Protein AF-A0A561TU08-F1 (afdb_monomer_lite)

Sequence (107 aa):
MITTTTPLPLALPADLIALQHALLAADRVVGDFALAVRDRRRAAFPEPHQAVQRCTWNGAEQAEFDARWAAYEQAGAALRAHPVLVRARVLGIEPRVLQALRRAALN

pLDDT: mean 90.17, std 15.45, range [39.06, 98.38]

Structure (mmCIF, N/CA/C/O backbone):
data_AF-A0A561TU08-F1
#
_entry.id   AF-A0A561TU08-F1
#
loop_
_atom_site.group_PDB
_atom_site.id
_atom_site.type_symbol
_atom_site.label_atom_id
_atom_site.label_alt_id
_atom_site.label_comp_id
_atom_site.label_asym_id
_atom_site.label_entity_id
_atom_site.label_seq_id
_atom_site.pdbx_PDB_ins_code
_atom_site.Cartn_x
_atom_site.Cartn_y
_atom_site.Cartn_z
_atom_site.occupancy
_atom_site.B_iso_or_equiv
_atom_site.auth_seq_id
_atom_site.auth_comp_id
_atom_site.auth_asym_id
_atom_site.auth_atom_id
_atom_site.pdbx_PDB_model_num
ATOM 1 N N . MET A 1 1 ? -7.117 14.642 47.992 1.00 40.53 1 MET A N 1
ATOM 2 C CA . MET A 1 1 ? -7.840 14.269 46.758 1.00 40.53 1 MET A CA 1
ATOM 3 C C . MET A 1 1 ? -6.872 13.491 45.889 1.00 40.53 1 MET A C 1
ATOM 5 O O . MET A 1 1 ? -5.905 14.073 45.423 1.00 40.53 1 MET A O 1
ATOM 9 N N . ILE A 1 2 ? -7.052 12.176 45.784 1.00 39.06 2 ILE A N 1
ATOM 10 C CA . ILE A 1 2 ? -6.190 11.313 44.971 1.00 39.06 2 ILE A CA 1
ATOM 11 C C . ILE A 1 2 ? -6.851 11.247 43.597 1.00 39.06 2 ILE A C 1
ATOM 13 O O . ILE A 1 2 ? -7.915 10.652 43.454 1.00 39.06 2 ILE A O 1
ATOM 17 N N . THR A 1 3 ? -6.274 11.922 42.609 1.00 42.03 3 THR A N 1
ATOM 18 C CA . THR A 1 3 ? -6.650 11.760 41.205 1.00 42.03 3 THR A CA 1
ATOM 19 C C . THR A 1 3 ? -6.105 10.421 40.731 1.00 42.03 3 THR A C 1
ATOM 21 O O . THR A 1 3 ? -4.963 10.299 40.295 1.00 42.03 3 THR A O 1
ATOM 24 N N . THR A 1 4 ? -6.917 9.378 40.860 1.00 42.38 4 THR A N 1
ATOM 25 C CA . THR A 1 4 ? -6.688 8.100 40.194 1.00 42.38 4 THR A CA 1
ATOM 26 C C . THR A 1 4 ? -6.829 8.323 38.692 1.00 42.38 4 THR A C 1
ATOM 28 O O . THR A 1 4 ? -7.920 8.288 38.128 1.00 42.38 4 THR A O 1
ATOM 31 N N . THR A 1 5 ? -5.706 8.590 38.027 1.00 48.72 5 THR A N 1
ATOM 32 C CA . THR A 1 5 ? -5.590 8.460 36.576 1.00 48.72 5 THR A CA 1
ATOM 33 C C . THR A 1 5 ? -5.690 6.974 36.263 1.00 48.72 5 THR A C 1
ATOM 35 O O . THR A 1 5 ? -4.681 6.278 36.224 1.00 48.72 5 THR A O 1
ATOM 38 N N . THR A 1 6 ? -6.910 6.463 36.108 1.00 41.84 6 THR A N 1
ATOM 39 C CA . THR A 1 6 ? -7.143 5.121 35.576 1.00 41.84 6 THR A CA 1
ATOM 40 C C . THR A 1 6 ? -6.536 5.084 34.174 1.00 41.84 6 THR A C 1
ATOM 42 O O . THR A 1 6 ? -7.033 5.794 33.293 1.00 41.84 6 THR A O 1
ATOM 45 N N . PRO A 1 7 ? -5.467 4.309 33.919 1.00 43.56 7 PRO A N 1
ATOM 46 C CA . PRO A 1 7 ? -5.040 4.078 32.557 1.00 43.56 7 PRO A CA 1
ATOM 47 C C . PRO A 1 7 ? -6.122 3.189 31.959 1.00 43.56 7 PRO A C 1
ATOM 49 O O . PRO A 1 7 ? -6.170 2.004 32.258 1.00 43.56 7 PRO A O 1
ATOM 52 N N . LEU A 1 8 ? -7.044 3.750 31.180 1.00 42.09 8 LEU A N 1
ATOM 53 C CA . LEU A 1 8 ? -7.869 2.929 30.305 1.00 42.09 8 LEU A CA 1
ATOM 54 C C . LEU A 1 8 ? -6.893 2.287 29.315 1.00 42.09 8 LEU A C 1
ATOM 56 O O . LEU A 1 8 ? -6.339 3.013 28.480 1.00 42.09 8 LEU A O 1
ATOM 60 N N . PRO A 1 9 ? -6.656 0.962 29.367 1.00 50.16 9 PRO A N 1
ATOM 61 C CA . PRO A 1 9 ? -6.117 0.300 28.207 1.00 50.16 9 PRO A CA 1
ATOM 62 C C . PRO A 1 9 ? -7.281 0.332 27.223 1.00 50.16 9 PRO A C 1
ATOM 64 O O . PRO A 1 9 ? -8.165 -0.519 27.257 1.00 50.16 9 PRO A O 1
ATOM 67 N N . LEU A 1 10 ? -7.352 1.374 26.395 1.00 56.94 10 LEU A N 1
ATOM 68 C CA . LEU A 1 10 ? -8.138 1.303 25.175 1.00 56.94 10 LEU A CA 1
ATOM 69 C C . LEU A 1 10 ? -7.431 0.254 24.321 1.00 56.94 10 LEU A C 1
ATOM 71 O O . LEU A 1 10 ? -6.576 0.580 23.498 1.00 56.94 10 LEU A O 1
ATOM 75 N N . ALA A 1 11 ? -7.718 -1.017 24.611 1.00 75.19 11 ALA A N 1
ATOM 76 C CA . ALA A 1 11 ? -7.380 -2.118 23.742 1.00 75.19 11 ALA A CA 1
ATOM 77 C C . ALA A 1 11 ? -7.928 -1.728 22.373 1.00 75.19 11 ALA A C 1
ATOM 79 O O . ALA A 1 11 ? -9.111 -1.401 22.231 1.00 75.19 11 ALA A O 1
ATOM 80 N N . LEU A 1 12 ? -7.027 -1.623 21.402 1.00 85.44 12 LEU A N 1
ATOM 81 C CA . LEU A 1 12 ? -7.414 -1.218 20.066 1.00 85.44 12 LEU A CA 1
ATOM 82 C C . LEU A 1 12 ? -8.381 -2.265 19.510 1.00 85.44 12 LEU A C 1
ATOM 84 O O . LEU A 1 12 ? -8.142 -3.460 19.701 1.00 85.44 12 LEU A O 1
ATOM 88 N N . PRO A 1 13 ? -9.462 -1.840 18.841 1.00 92.56 13 PRO A N 1
ATOM 89 C CA . PRO A 1 13 ? -10.382 -2.781 18.228 1.00 92.56 13 PRO A CA 1
ATOM 90 C C . PRO A 1 13 ? -9.666 -3.714 17.248 1.00 92.56 13 PRO A C 1
ATOM 92 O O . PRO A 1 13 ? -8.780 -3.288 16.500 1.00 92.56 13 PRO A O 1
ATOM 95 N N . ALA A 1 14 ? -1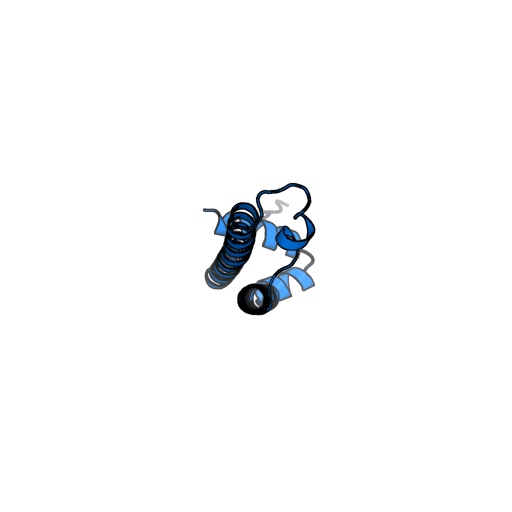0.045 -4.992 17.262 1.00 92.56 14 ALA A N 1
ATOM 96 C CA . ALA A 1 14 ? -9.416 -6.015 16.430 1.00 92.56 14 ALA A CA 1
ATOM 97 C C . ALA A 1 14 ? -9.606 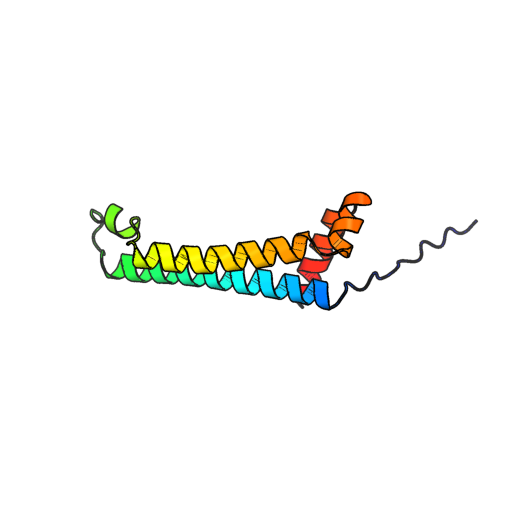-5.749 14.927 1.00 92.56 14 ALA A C 1
ATOM 99 O O . ALA A 1 14 ? -8.707 -6.021 14.138 1.00 92.56 14 ALA A O 1
ATOM 100 N N . ASP A 1 15 ? -10.737 -5.168 14.531 1.00 95.38 15 ASP A N 1
ATOM 101 C CA . ASP A 1 15 ? -11.018 -4.728 13.162 1.00 95.38 15 ASP A CA 1
ATOM 102 C C . ASP A 1 15 ? -10.103 -3.574 12.726 1.00 95.38 15 ASP A C 1
ATOM 104 O O . ASP A 1 15 ? -9.559 -3.606 11.623 1.00 95.38 15 ASP A O 1
ATOM 108 N N . LEU A 1 16 ? -9.835 -2.603 13.605 1.00 95.12 16 LEU A N 1
ATOM 109 C CA . LEU A 1 16 ? -8.851 -1.550 13.336 1.00 95.12 16 LEU A CA 1
ATOM 110 C C . LEU A 1 16 ? -7.434 -2.122 13.161 1.00 95.12 16 LEU A C 1
ATOM 112 O O . LEU A 1 16 ? -6.699 -1.694 12.269 1.00 95.12 16 LEU A O 1
ATOM 116 N N . ILE A 1 17 ? -7.051 -3.096 13.990 1.00 94.94 17 ILE A N 1
ATOM 117 C CA . ILE A 1 17 ? -5.770 -3.808 13.860 1.00 94.94 17 ILE A CA 1
ATOM 118 C C . ILE A 1 17 ? -5.720 -4.584 12.535 1.00 94.94 17 ILE A C 1
ATOM 120 O O . ILE A 1 17 ? -4.725 -4.498 11.814 1.00 94.94 17 ILE A O 1
ATOM 124 N N . ALA A 1 18 ? -6.801 -5.267 12.153 1.00 95.62 18 ALA A N 1
ATOM 125 C CA . ALA A 1 18 ? -6.894 -5.976 10.878 1.00 95.62 18 ALA A CA 1
ATOM 126 C C . ALA A 1 18 ? -6.742 -5.031 9.671 1.00 95.62 18 ALA A C 1
ATOM 128 O O . ALA A 1 18 ? -6.016 -5.353 8.731 1.00 95.62 18 ALA A O 1
ATOM 129 N N . LEU A 1 19 ? -7.344 -3.837 9.715 1.00 97.00 19 LEU A N 1
ATOM 130 C CA . LEU A 1 19 ? -7.153 -2.807 8.687 1.00 97.00 19 LEU A CA 1
ATOM 131 C C . LEU A 1 19 ? -5.694 -2.334 8.607 1.00 97.00 19 LEU A C 1
ATOM 133 O O . LEU A 1 19 ? -5.171 -2.136 7.511 1.00 97.00 19 LEU A O 1
ATOM 137 N N . GLN A 1 20 ? -5.010 -2.193 9.747 1.00 96.69 20 GLN A N 1
ATOM 138 C CA . GLN A 1 20 ? -3.583 -1.863 9.763 1.00 96.69 20 GLN A CA 1
ATOM 139 C C . GLN A 1 20 ? -2.738 -2.982 9.139 1.00 96.69 20 GLN A C 1
ATOM 141 O O . GLN A 1 20 ? -1.827 -2.686 8.367 1.00 96.69 20 GLN A O 1
ATOM 146 N N . HIS A 1 21 ? -3.036 -4.252 9.427 1.00 96.81 21 HIS A N 1
ATOM 147 C CA . HIS A 1 21 ? -2.356 -5.377 8.779 1.00 96.81 21 HIS A CA 1
ATOM 148 C C . HIS A 1 21 ? -2.608 -5.409 7.272 1.00 96.81 21 HIS A C 1
ATOM 150 O O . HIS A 1 21 ? -1.663 -5.614 6.515 1.00 96.81 21 HIS A O 1
ATOM 156 N N . ALA A 1 22 ? -3.842 -5.160 6.828 1.00 96.69 22 ALA A N 1
ATOM 157 C CA . ALA A 1 22 ? -4.171 -5.089 5.407 1.00 96.69 22 ALA A CA 1
ATOM 158 C C . ALA A 1 22 ? -3.378 -3.980 4.698 1.00 96.69 22 ALA A C 1
ATOM 160 O O . ALA A 1 22 ? -2.824 -4.211 3.625 1.00 96.69 22 ALA A O 1
ATOM 161 N N . LEU A 1 23 ? -3.251 -2.806 5.327 1.00 97.31 23 LEU A N 1
ATOM 162 C CA . LEU A 1 23 ? -2.432 -1.713 4.803 1.00 97.31 23 LEU A CA 1
ATOM 163 C C . LEU A 1 23 ? -0.949 -2.099 4.708 1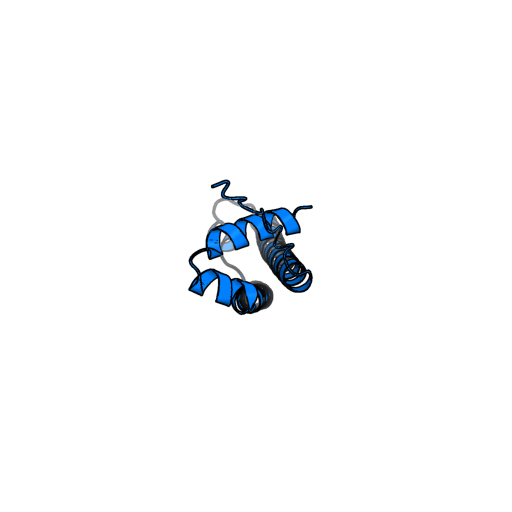.00 97.31 23 LEU A C 1
ATOM 165 O O . LEU A 1 23 ? -0.329 -1.867 3.675 1.00 97.31 23 LEU A O 1
ATOM 169 N N . LEU A 1 24 ? -0.384 -2.706 5.756 1.00 96.62 24 LEU A N 1
ATOM 170 C CA . LEU A 1 24 ? 1.015 -3.155 5.759 1.00 96.62 24 LEU A CA 1
ATOM 171 C C . LEU A 1 24 ? 1.271 -4.255 4.720 1.00 96.62 24 LEU A C 1
ATOM 173 O O . LEU A 1 24 ? 2.322 -4.275 4.083 1.00 96.62 24 LEU A O 1
ATOM 177 N N . ALA A 1 25 ? 0.314 -5.164 4.530 1.00 96.75 25 ALA A N 1
ATOM 178 C CA . ALA A 1 25 ? 0.395 -6.193 3.504 1.00 96.75 25 ALA A CA 1
ATOM 179 C C . ALA A 1 25 ? 0.370 -5.577 2.097 1.00 96.75 25 ALA A C 1
ATOM 181 O O . ALA A 1 25 ? 1.195 -5.944 1.263 1.00 96.75 25 ALA A O 1
ATOM 182 N N . ALA A 1 26 ? -0.520 -4.612 1.845 1.00 97.50 26 ALA A N 1
ATOM 183 C CA . ALA A 1 26 ? -0.581 -3.907 0.567 1.00 97.50 26 ALA A CA 1
ATOM 184 C C . ALA A 1 26 ? 0.703 -3.106 0.287 1.00 97.50 26 ALA A C 1
ATOM 186 O O . ALA A 1 26 ? 1.233 -3.176 -0.820 1.00 97.50 26 ALA A O 1
ATOM 187 N N . ASP A 1 27 ? 1.244 -2.416 1.297 1.00 97.50 27 ASP A N 1
ATOM 188 C CA . ASP A 1 27 ? 2.517 -1.685 1.214 1.00 97.50 27 ASP A CA 1
ATOM 189 C C . ASP A 1 27 ? 3.676 -2.613 0.826 1.00 97.50 27 ASP A C 1
ATOM 191 O O . ASP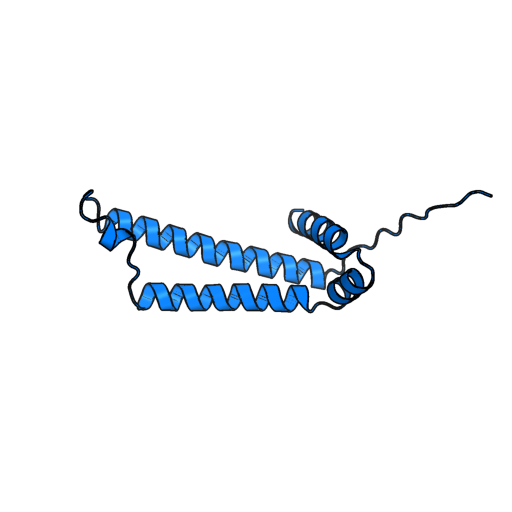 A 1 27 ? 4.418 -2.338 -0.119 1.00 97.50 27 ASP A O 1
ATOM 195 N N . ARG A 1 28 ? 3.769 -3.778 1.485 1.00 97.94 28 ARG A N 1
ATOM 196 C CA . ARG A 1 28 ? 4.759 -4.804 1.141 1.00 97.94 28 ARG A CA 1
ATOM 197 C C . ARG A 1 28 ? 4.593 -5.283 -0.300 1.00 97.94 28 ARG A C 1
ATOM 199 O O . ARG A 1 28 ? 5.580 -5.339 -1.019 1.00 97.94 28 ARG A O 1
ATOM 206 N N . VAL A 1 29 ? 3.372 -5.576 -0.750 1.00 98.06 29 VAL A N 1
ATOM 207 C CA . VAL A 1 29 ? 3.124 -6.037 -2.130 1.00 98.06 29 VAL A CA 1
ATOM 208 C C . VAL A 1 29 ? 3.539 -4.989 -3.170 1.00 98.06 29 VAL A C 1
ATOM 210 O O . VAL A 1 29 ? 4.113 -5.347 -4.201 1.00 98.06 29 VAL A O 1
ATOM 213 N N . VAL A 1 30 ? 3.275 -3.703 -2.914 1.00 98.12 30 VAL A N 1
ATOM 214 C CA . VAL A 1 30 ? 3.723 -2.597 -3.777 1.00 98.12 30 VAL A CA 1
ATOM 215 C C . VAL A 1 30 ? 5.253 -2.534 -3.819 1.00 98.12 30 VAL A C 1
ATOM 217 O O . VAL A 1 30 ? 5.841 -2.497 -4.904 1.00 98.12 30 VAL A O 1
ATOM 220 N N . GLY A 1 31 ? 5.900 -2.558 -2.650 1.00 97.88 31 GLY A N 1
ATOM 221 C CA . GLY A 1 31 ? 7.357 -2.515 -2.531 1.00 97.88 31 GLY A CA 1
ATOM 222 C C . GLY A 1 31 ? 8.044 -3.700 -3.211 1.00 97.88 31 GLY A C 1
ATOM 223 O O . GLY A 1 31 ? 8.956 -3.506 -4.016 1.00 97.88 31 GLY A O 1
ATOM 224 N N . ASP A 1 32 ? 7.564 -4.917 -2.955 1.00 98.38 32 ASP A N 1
ATOM 225 C CA . ASP A 1 32 ? 8.093 -6.154 -3.533 1.00 98.38 32 ASP A CA 1
ATOM 226 C C . ASP A 1 32 ? 7.985 -6.139 -5.062 1.00 98.38 32 ASP A C 1
ATOM 228 O O . ASP A 1 32 ? 8.933 -6.506 -5.760 1.00 98.38 32 ASP A O 1
ATOM 232 N N . PHE A 1 33 ? 6.865 -5.650 -5.606 1.00 98.19 33 PHE A N 1
ATOM 233 C CA . PHE A 1 33 ? 6.701 -5.513 -7.051 1.00 98.19 33 PHE A CA 1
ATOM 234 C C . PHE A 1 33 ? 7.695 -4.513 -7.653 1.00 98.19 33 PHE A C 1
ATOM 236 O O . PHE A 1 33 ? 8.359 -4.826 -8.644 1.00 98.19 33 PHE A O 1
ATOM 243 N N . ALA A 1 34 ? 7.844 -3.331 -7.048 1.00 97.19 34 ALA A N 1
ATOM 244 C CA . ALA A 1 34 ? 8.778 -2.316 -7.530 1.00 97.19 34 ALA A CA 1
ATOM 245 C C . ALA A 1 34 ? 10.234 -2.820 -7.514 1.00 97.19 34 ALA A C 1
ATOM 247 O O . ALA A 1 34 ? 10.983 -2.596 -8.470 1.00 97.19 34 ALA A O 1
ATOM 248 N N . LEU A 1 35 ? 10.626 -3.553 -6.466 1.00 97.62 35 LEU A N 1
ATOM 249 C CA . LEU A 1 35 ? 11.940 -4.195 -6.374 1.00 97.62 35 LEU A CA 1
ATOM 250 C C . LEU A 1 35 ? 12.117 -5.277 -7.447 1.00 97.62 35 LEU A C 1
ATOM 252 O O . LEU A 1 35 ? 13.133 -5.283 -8.140 1.00 97.62 35 LEU A O 1
ATOM 256 N N . ALA A 1 36 ? 11.114 -6.130 -7.660 1.00 97.69 36 ALA A N 1
ATOM 257 C CA . ALA A 1 36 ? 11.158 -7.161 -8.692 1.00 97.69 36 ALA A CA 1
ATOM 258 C C . ALA A 1 36 ? 11.258 -6.573 -10.113 1.00 97.69 36 ALA A C 1
ATOM 260 O O . ALA A 1 36 ? 12.000 -7.092 -10.949 1.00 97.69 36 ALA A O 1
ATOM 261 N N . VAL A 1 37 ? 10.542 -5.483 -10.414 1.00 97.38 37 VAL A N 1
ATOM 262 C CA . VAL A 1 37 ? 10.680 -4.759 -11.693 1.00 97.38 37 VAL A CA 1
ATOM 263 C C . VAL A 1 37 ? 12.087 -4.187 -11.828 1.00 97.38 37 VAL A C 1
ATOM 265 O O . VAL A 1 37 ? 12.737 -4.420 -12.846 1.00 97.38 37 VAL A O 1
ATOM 268 N N . ARG A 1 38 ? 12.593 -3.501 -10.796 1.00 95.62 38 ARG A N 1
ATOM 269 C CA . ARG A 1 38 ? 13.955 -2.948 -10.786 1.00 95.62 38 ARG A CA 1
ATOM 270 C C . ARG A 1 38 ? 14.999 -4.022 -11.085 1.00 95.62 38 ARG A C 1
ATOM 272 O O . ARG A 1 38 ? 15.879 -3.800 -11.916 1.00 95.62 38 ARG A O 1
ATOM 279 N N . ASP A 1 39 ? 14.904 -5.172 -10.427 1.00 96.75 39 ASP A N 1
ATOM 280 C CA . ASP A 1 39 ? 15.889 -6.244 -10.553 1.00 96.75 39 ASP A CA 1
ATOM 281 C C . ASP A 1 39 ? 15.824 -6.897 -11.943 1.00 96.75 39 ASP A C 1
ATOM 283 O O . ASP A 1 39 ? 16.861 -7.052 -12.595 1.00 96.75 39 ASP A O 1
ATOM 287 N N . ARG A 1 40 ? 14.616 -7.154 -12.472 1.00 96.44 40 ARG A N 1
ATOM 288 C CA . ARG A 1 40 ? 14.421 -7.614 -13.862 1.00 96.44 40 ARG A CA 1
ATOM 289 C C . ARG A 1 40 ? 14.991 -6.626 -14.878 1.00 96.44 40 ARG A C 1
ATOM 291 O O . ARG A 1 40 ? 15.695 -7.025 -15.802 1.00 96.44 40 ARG A O 1
ATOM 298 N N . ARG A 1 41 ? 14.722 -5.332 -14.700 1.00 95.88 41 ARG A N 1
ATOM 299 C CA . ARG A 1 41 ? 15.207 -4.267 -15.586 1.00 95.88 41 ARG A CA 1
ATOM 300 C C . ARG A 1 41 ? 16.725 -4.137 -15.539 1.00 95.88 41 ARG A C 1
ATOM 302 O O . ARG A 1 41 ? 17.346 -3.988 -16.584 1.00 95.88 41 ARG A O 1
ATOM 309 N N . ARG A 1 42 ? 17.340 -4.238 -14.359 1.00 95.50 42 ARG A N 1
ATOM 310 C CA . ARG A 1 42 ? 18.803 -4.245 -14.225 1.00 95.50 42 ARG A CA 1
ATOM 311 C C . ARG A 1 42 ? 19.431 -5.450 -14.930 1.00 95.50 42 ARG A C 1
ATOM 313 O O . ARG A 1 42 ? 20.464 -5.278 -15.565 1.00 95.50 42 ARG A O 1
ATOM 320 N N . ALA A 1 43 ? 18.810 -6.626 -14.850 1.00 96.56 43 ALA A N 1
ATOM 321 C CA . ALA A 1 43 ? 19.281 -7.815 -15.559 1.00 96.56 43 ALA A CA 1
ATOM 322 C C . ALA A 1 43 ? 19.137 -7.688 -17.088 1.00 96.56 43 ALA A C 1
ATOM 324 O O . ALA A 1 43 ? 20.034 -8.090 -17.821 1.00 96.56 43 ALA A O 1
ATOM 325 N N . ALA A 1 44 ? 18.038 -7.097 -17.568 1.00 96.50 44 ALA A N 1
ATOM 326 C CA . ALA A 1 44 ? 17.793 -6.888 -18.998 1.00 96.50 44 ALA A CA 1
ATOM 327 C C . ALA A 1 44 ? 18.660 -5.775 -19.617 1.00 96.50 44 ALA A C 1
ATOM 329 O O . ALA A 1 44 ? 18.938 -5.802 -20.814 1.00 96.50 44 ALA A O 1
ATOM 330 N N . PHE A 1 45 ? 19.078 -4.798 -18.808 1.00 96.56 45 PHE A N 1
ATOM 331 C CA . PHE A 1 45 ? 19.824 -3.616 -19.240 1.00 96.56 45 PHE A CA 1
ATOM 332 C C . PHE A 1 45 ? 21.081 -3.404 -18.372 1.00 96.56 45 PHE A C 1
ATOM 334 O O . PHE A 1 45 ? 21.101 -2.491 -17.528 1.00 96.56 45 PHE A O 1
ATOM 341 N N . PRO A 1 46 ? 22.118 -4.252 -18.527 1.00 96.06 46 PRO A N 1
ATOM 342 C CA . PRO A 1 46 ? 23.290 -4.250 -17.652 1.00 96.06 46 PRO A CA 1
ATOM 343 C C . PRO A 1 46 ? 24.224 -3.053 -17.882 1.00 96.06 46 PRO A C 1
ATOM 345 O O . PRO A 1 46 ? 24.927 -2.638 -16.962 1.00 96.06 46 PRO A O 1
ATOM 348 N N . GLU A 1 47 ? 24.222 -2.465 -19.079 1.00 97.31 47 GLU A N 1
ATOM 349 C CA . GLU A 1 47 ? 25.233 -1.481 -19.465 1.00 97.31 47 GLU A CA 1
ATOM 350 C C . GLU A 1 47 ? 24.975 -0.096 -18.844 1.00 97.31 47 GLU A C 1
ATOM 352 O O . GLU A 1 47 ? 23.821 0.340 -18.739 1.00 97.31 47 GLU A O 1
ATOM 357 N N . PRO A 1 48 ? 26.014 0.675 -18.467 1.00 92.62 48 PRO A N 1
ATOM 358 C CA . PRO A 1 48 ? 25.843 1.989 -17.842 1.00 92.62 48 PRO A CA 1
ATOM 359 C C . PRO A 1 48 ? 24.989 2.963 -18.664 1.00 92.62 48 PRO A C 1
ATOM 361 O O . PRO A 1 48 ? 24.113 3.624 -18.104 1.00 92.62 48 PRO A O 1
ATOM 364 N N . HIS A 1 49 ? 25.175 2.981 -19.990 1.00 95.31 49 HIS A N 1
ATOM 365 C CA . HIS A 1 49 ? 24.439 3.850 -20.916 1.00 95.31 49 HIS A CA 1
ATOM 366 C C . HIS A 1 49 ? 22.942 3.508 -21.021 1.00 95.31 49 HIS A C 1
ATOM 368 O O . HIS A 1 49 ? 22.167 4.318 -21.523 1.00 95.31 49 HIS A O 1
ATOM 374 N N . GLN A 1 50 ? 22.510 2.350 -20.505 1.00 96.88 50 GLN A N 1
ATOM 375 C CA . GLN A 1 50 ? 21.111 1.912 -20.518 1.00 96.88 50 GLN A CA 1
ATOM 376 C C . GLN A 1 50 ? 20.315 2.368 -19.278 1.00 96.88 50 GLN A C 1
ATOM 378 O O . GLN A 1 50 ? 19.306 1.769 -18.897 1.00 96.88 50 GLN A O 1
ATOM 383 N N . ALA A 1 51 ? 20.779 3.419 -18.592 1.00 94.00 51 ALA A N 1
ATOM 384 C CA . ALA A 1 51 ? 20.137 3.931 -17.382 1.00 94.00 51 ALA A CA 1
ATOM 385 C C . ALA A 1 51 ? 18.675 4.336 -17.608 1.00 94.00 51 ALA A C 1
ATOM 387 O O . ALA A 1 51 ? 17.833 4.062 -16.756 1.00 94.00 51 ALA A O 1
ATOM 388 N N . VAL A 1 52 ? 18.364 4.916 -18.769 1.00 95.06 52 VAL A N 1
ATOM 389 C CA . VAL A 1 52 ? 16.995 5.307 -19.127 1.00 95.06 52 VAL A CA 1
ATOM 390 C C . VAL A 1 52 ? 16.085 4.078 -19.180 1.00 95.06 52 VAL A C 1
ATOM 392 O O . VAL A 1 52 ? 15.053 4.055 -18.522 1.00 95.06 52 VAL A O 1
ATOM 395 N N . GLN A 1 53 ? 16.506 3.003 -19.849 1.00 94.88 53 GLN A N 1
ATOM 396 C CA . GLN A 1 53 ? 15.735 1.763 -19.988 1.00 94.88 53 GLN A CA 1
ATOM 397 C C . GLN A 1 53 ? 15.457 1.079 -18.641 1.00 94.88 53 GLN A C 1
ATOM 399 O O . GLN A 1 53 ? 14.421 0.426 -18.484 1.00 94.88 53 GLN A O 1
ATOM 404 N N . ARG A 1 54 ? 16.359 1.239 -17.661 1.00 93.81 54 ARG A N 1
ATOM 405 C CA . ARG A 1 54 ? 16.153 0.755 -16.287 1.00 93.81 54 ARG A CA 1
ATOM 406 C C . ARG A 1 54 ? 15.104 1.561 -15.523 1.00 93.81 54 ARG A C 1
ATOM 408 O O . ARG A 1 54 ? 14.407 0.993 -14.688 1.00 93.81 54 ARG A O 1
ATOM 415 N N . CYS A 1 55 ? 15.009 2.859 -15.799 1.00 93.12 55 CYS A N 1
ATOM 416 C CA . CYS A 1 55 ? 14.088 3.775 -15.128 1.00 93.12 55 CYS A CA 1
ATOM 417 C C . CYS A 1 55 ? 12.735 3.911 -15.844 1.00 93.12 55 CYS A C 1
ATOM 419 O O . CYS A 1 55 ? 11.798 4.452 -15.267 1.00 93.12 55 CYS A O 1
ATOM 421 N N . THR A 1 56 ? 12.614 3.441 -17.086 1.00 94.25 56 THR A N 1
ATOM 422 C CA . THR A 1 56 ? 11.369 3.506 -17.858 1.00 94.25 56 THR A CA 1
ATOM 423 C C . THR A 1 56 ? 10.585 2.209 -17.738 1.00 94.25 56 THR A C 1
ATOM 425 O O . THR A 1 56 ? 10.955 1.188 -18.322 1.00 94.25 56 THR A O 1
ATOM 428 N N . TRP A 1 57 ? 9.468 2.255 -17.020 1.00 94.62 57 TRP A N 1
ATOM 429 C CA . TRP A 1 57 ? 8.519 1.147 -16.979 1.00 94.62 57 TRP A CA 1
ATOM 430 C C . TRP A 1 57 ? 7.752 1.042 -18.294 1.00 94.62 57 TRP A C 1
ATOM 432 O O . TRP A 1 57 ? 7.521 2.035 -18.984 1.00 94.62 57 TRP A O 1
ATOM 442 N N . ASN A 1 58 ? 7.394 -0.181 -18.674 1.00 95.12 58 ASN A N 1
ATOM 443 C CA . ASN A 1 58 ? 6.491 -0.394 -19.801 1.00 95.12 58 ASN A CA 1
ATOM 444 C C . ASN A 1 58 ? 5.030 -0.276 -19.334 1.00 95.12 58 ASN A C 1
ATOM 446 O O . ASN A 1 58 ? 4.747 -0.254 -18.137 1.00 95.12 58 ASN A O 1
ATOM 450 N N . GLY A 1 59 ? 4.093 -0.224 -20.284 1.00 96.75 59 GLY A N 1
ATOM 451 C CA . GLY A 1 59 ? 2.672 -0.060 -19.962 1.00 96.75 59 GLY A CA 1
ATOM 452 C C . GLY A 1 59 ? 2.092 -1.182 -19.093 1.00 96.75 59 GLY A C 1
ATOM 453 O O . GLY A 1 59 ? 1.246 -0.908 -18.248 1.00 96.75 59 GLY A O 1
ATOM 454 N N . ALA A 1 60 ? 2.564 -2.423 -19.249 1.00 96.75 60 ALA A N 1
ATOM 455 C CA . ALA A 1 60 ? 2.095 -3.549 -18.441 1.00 96.75 60 ALA A CA 1
ATOM 456 C C . ALA A 1 60 ? 2.606 -3.467 -16.995 1.00 96.75 60 ALA A C 1
ATOM 458 O O . ALA A 1 60 ? 1.830 -3.650 -16.065 1.00 96.75 60 ALA A O 1
ATOM 459 N N . GLU A 1 61 ? 3.886 -3.136 -16.799 1.00 97.56 61 GLU A N 1
ATOM 460 C CA . GLU A 1 61 ? 4.472 -2.915 -15.471 1.00 97.56 61 GLU A CA 1
ATOM 461 C C . GLU A 1 61 ? 3.796 -1.746 -14.750 1.00 97.56 61 GLU A C 1
ATOM 463 O O . GLU A 1 61 ? 3.501 -1.857 -13.563 1.00 97.56 61 GLU A O 1
ATOM 468 N N . GLN A 1 62 ? 3.518 -0.652 -15.468 1.00 97.81 62 GLN A N 1
ATOM 469 C CA . GLN A 1 62 ? 2.818 0.500 -14.906 1.00 97.81 62 GLN A CA 1
ATOM 470 C C . GLN A 1 62 ? 1.399 0.128 -14.470 1.00 97.81 62 GLN A C 1
ATOM 472 O O . GLN A 1 62 ? 1.053 0.336 -13.313 1.00 97.81 62 GLN A O 1
ATOM 477 N N . ALA A 1 63 ? 0.607 -0.491 -15.350 1.00 98.00 63 ALA A N 1
ATOM 478 C CA . ALA A 1 63 ? -0.754 -0.908 -15.015 1.00 98.00 63 ALA A CA 1
ATOM 479 C C . ALA A 1 63 ? -0.786 -1.895 -13.833 1.00 98.00 63 ALA A C 1
ATOM 481 O O . ALA A 1 63 ? -1.669 -1.838 -12.976 1.00 98.00 63 ALA A O 1
ATOM 482 N N . GLU A 1 64 ? 0.193 -2.797 -13.770 1.00 97.69 64 GLU A N 1
ATOM 483 C CA . GLU A 1 64 ? 0.313 -3.779 -12.700 1.00 97.69 64 GLU A CA 1
ATOM 484 C C . GLU A 1 64 ? 0.694 -3.141 -11.347 1.00 97.69 64 GLU A C 1
ATOM 486 O O . GLU A 1 64 ? 0.190 -3.564 -10.295 1.00 97.69 64 GLU A O 1
ATOM 491 N N . PHE A 1 65 ? 1.546 -2.113 -11.366 1.00 97.88 65 PHE A N 1
ATOM 492 C CA . PHE A 1 65 ? 1.827 -1.288 -10.194 1.00 97.88 65 PHE A CA 1
ATOM 493 C C . PHE A 1 65 ? 0.603 -0.481 -9.770 1.00 97.88 65 PHE A C 1
ATOM 495 O O . PHE A 1 65 ? 0.249 -0.517 -8.596 1.00 97.88 65 PHE A O 1
ATOM 502 N N . ASP A 1 66 ? -0.070 0.189 -10.706 1.00 98.12 66 ASP A N 1
ATOM 503 C CA . ASP A 1 66 ? -1.236 1.031 -10.428 1.00 98.12 66 ASP A CA 1
ATOM 504 C C . ASP A 1 66 ? -2.356 0.224 -9.759 1.00 98.12 66 ASP A C 1
ATOM 506 O O . ASP A 1 66 ? -2.972 0.690 -8.802 1.00 98.12 66 ASP A O 1
ATOM 510 N N . ALA A 1 67 ? -2.574 -1.025 -10.183 1.00 97.75 67 ALA A N 1
ATOM 511 C CA . ALA A 1 67 ? -3.533 -1.923 -9.541 1.00 97.75 67 ALA A CA 1
ATOM 512 C C . ALA A 1 67 ? -3.180 -2.218 -8.068 1.00 97.75 67 ALA A C 1
ATOM 514 O O . ALA A 1 67 ? -4.055 -2.226 -7.199 1.00 97.75 67 ALA A O 1
ATOM 515 N N . ARG A 1 68 ? -1.894 -2.433 -7.763 1.00 98.00 68 ARG A N 1
ATOM 516 C CA . ARG A 1 68 ? -1.414 -2.647 -6.384 1.00 98.00 68 ARG A CA 1
ATOM 517 C C . ARG A 1 68 ? -1.470 -1.362 -5.566 1.00 98.00 68 ARG A C 1
ATOM 519 O O . ARG A 1 68 ? -1.866 -1.396 -4.403 1.00 98.00 68 ARG A O 1
ATOM 526 N N . TRP A 1 69 ? -1.116 -0.237 -6.181 1.00 97.94 69 TRP A N 1
ATOM 527 C CA . TRP A 1 69 ? -1.198 1.083 -5.572 1.00 97.94 69 TRP A CA 1
ATOM 528 C C . TRP A 1 69 ? -2.639 1.425 -5.189 1.00 97.94 69 TRP A C 1
ATOM 530 O O . TRP A 1 69 ? -2.894 1.826 -4.057 1.00 97.94 69 TRP A O 1
ATOM 540 N N . ALA A 1 70 ? -3.603 1.153 -6.071 1.00 98.06 70 ALA A N 1
ATOM 541 C CA . ALA A 1 70 ? -5.021 1.338 -5.784 1.00 98.06 70 ALA A CA 1
ATOM 542 C C . ALA A 1 70 ? -5.480 0.504 -4.574 1.00 98.06 70 ALA A C 1
ATOM 544 O O . ALA A 1 70 ? -6.227 1.002 -3.732 1.00 98.06 70 ALA A O 1
ATOM 545 N N . ALA A 1 71 ? -5.003 -0.738 -4.434 1.00 96.38 71 ALA A N 1
ATOM 546 C CA . ALA A 1 71 ? -5.301 -1.564 -3.262 1.00 96.38 71 ALA A CA 1
ATOM 547 C C . ALA A 1 71 ? -4.700 -0.981 -1.966 1.00 96.38 71 ALA A C 1
ATOM 549 O O . ALA A 1 71 ? -5.371 -0.950 -0.932 1.00 96.38 71 ALA A O 1
ATOM 550 N N . TYR A 1 72 ? -3.466 -0.468 -2.022 1.00 98.12 72 TYR A N 1
ATOM 551 C CA . TYR A 1 72 ? -2.838 0.248 -0.907 1.00 98.12 72 TYR A CA 1
ATOM 552 C C . TYR A 1 72 ? -3.632 1.502 -0.511 1.00 98.12 72 TYR A C 1
ATOM 554 O O . TYR A 1 72 ? -3.923 1.711 0.671 1.00 98.12 72 TYR A O 1
ATOM 562 N N . GLU A 1 73 ? -4.048 2.311 -1.486 1.00 98.31 73 GLU A N 1
ATOM 563 C CA . GLU A 1 73 ? -4.850 3.509 -1.238 1.00 98.31 73 GLU A CA 1
ATOM 564 C C . GLU A 1 73 ? -6.210 3.175 -0.624 1.00 98.31 73 GLU A C 1
ATOM 566 O O . GLU A 1 73 ? -6.622 3.834 0.335 1.00 98.31 73 GLU A O 1
ATOM 571 N N . GLN A 1 74 ? -6.878 2.127 -1.116 1.00 97.94 74 GLN A N 1
ATOM 572 C CA . GLN A 1 74 ? -8.138 1.635 -0.557 1.00 97.94 74 GLN A CA 1
ATOM 573 C C . GLN A 1 74 ? -7.971 1.172 0.894 1.00 97.94 74 GLN A C 1
ATOM 575 O O . GLN A 1 74 ? -8.756 1.574 1.754 1.00 97.94 74 GLN A O 1
ATOM 580 N N . ALA A 1 75 ? -6.926 0.396 1.199 1.00 96.50 75 ALA A N 1
ATOM 581 C CA . ALA A 1 75 ? -6.630 -0.028 2.567 1.00 96.50 75 ALA A CA 1
ATOM 582 C C . ALA A 1 75 ? -6.358 1.179 3.484 1.00 96.50 75 ALA A C 1
ATOM 584 O O . ALA A 1 75 ? -6.887 1.264 4.595 1.00 96.50 75 ALA A O 1
ATOM 585 N N . GLY A 1 76 ? -5.593 2.162 3.001 1.00 97.19 76 GLY A N 1
ATOM 586 C CA . GLY A 1 76 ? -5.311 3.394 3.736 1.00 97.19 76 GLY A CA 1
ATOM 587 C C . GLY A 1 76 ? -6.559 4.252 3.960 1.00 97.19 76 GLY A C 1
ATOM 588 O O . GLY A 1 76 ? -6.716 4.852 5.026 1.00 97.19 76 GLY A O 1
ATOM 589 N N . ALA A 1 77 ? -7.462 4.306 2.982 1.00 97.81 77 ALA A N 1
ATOM 590 C CA . ALA A 1 77 ? -8.738 5.002 3.095 1.00 97.81 77 ALA A CA 1
ATOM 591 C C . ALA A 1 77 ? -9.658 4.324 4.117 1.00 97.81 77 ALA A C 1
ATOM 593 O O . ALA A 1 77 ? -10.173 5.008 5.002 1.00 97.81 77 ALA A O 1
ATOM 594 N N . ALA A 1 78 ? -9.799 2.996 4.054 1.00 97.38 78 ALA A N 1
ATOM 595 C CA . ALA A 1 78 ? -10.586 2.220 5.010 1.00 97.38 78 ALA A CA 1
ATOM 596 C C . ALA A 1 78 ? -10.078 2.414 6.446 1.00 97.38 78 ALA A C 1
ATOM 598 O O . ALA A 1 78 ? -10.865 2.677 7.355 1.00 97.38 78 ALA A O 1
ATOM 599 N N . LEU A 1 79 ? -8.754 2.386 6.634 1.00 96.50 79 LEU A N 1
ATOM 600 C CA . LEU A 1 79 ? -8.131 2.658 7.922 1.00 96.50 79 LEU A CA 1
ATOM 601 C C . LEU A 1 79 ? -8.498 4.056 8.440 1.00 96.50 79 LEU A C 1
ATOM 603 O O . LEU A 1 79 ? -9.029 4.187 9.540 1.00 96.50 79 LEU A O 1
ATOM 607 N N . ARG A 1 80 ? -8.261 5.107 7.641 1.00 95.25 80 ARG A N 1
ATOM 608 C CA . ARG A 1 80 ? -8.534 6.505 8.028 1.00 95.25 80 ARG A CA 1
ATOM 609 C C . ARG A 1 80 ? -10.016 6.792 8.274 1.00 95.25 80 ARG A C 1
ATOM 611 O O . ARG A 1 80 ? -10.323 7.686 9.060 1.00 95.25 80 ARG A O 1
ATOM 618 N N . ALA A 1 81 ? -10.912 6.066 7.609 1.00 97.06 81 ALA A N 1
ATOM 619 C CA . ALA A 1 81 ? -12.357 6.181 7.784 1.00 97.06 81 ALA A CA 1
ATOM 620 C C . A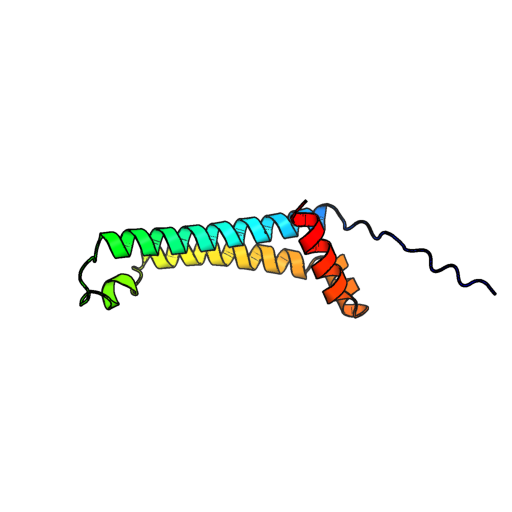LA A 1 81 ? -12.877 5.453 9.036 1.00 97.06 81 ALA A C 1
ATOM 622 O O . ALA A 1 81 ? -14.036 5.633 9.409 1.00 97.06 81 ALA A O 1
ATOM 623 N N . HIS A 1 82 ? -12.043 4.651 9.704 1.00 97.12 82 HIS A N 1
ATOM 624 C CA . HIS A 1 82 ? -12.468 3.868 10.855 1.00 97.12 82 HIS A CA 1
ATOM 625 C C . HIS A 1 82 ? -12.978 4.768 12.003 1.00 97.12 82 HIS A C 1
ATOM 627 O O . HIS A 1 82 ? -12.271 5.708 12.394 1.00 97.12 82 HIS A O 1
ATOM 633 N N . PRO A 1 83 ? -14.143 4.475 12.625 1.00 96.25 83 PRO A N 1
ATOM 634 C CA . PRO A 1 83 ? -14.759 5.345 13.634 1.00 96.25 83 PRO A CA 1
ATOM 635 C C . PRO A 1 83 ? -13.839 5.723 14.800 1.00 96.25 83 PRO A C 1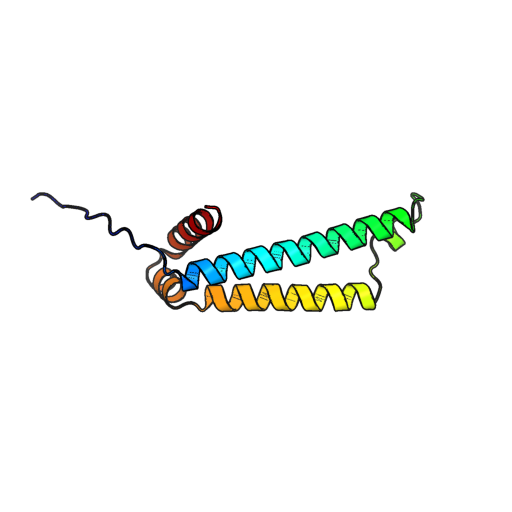
ATOM 637 O O . PRO A 1 83 ? -13.890 6.849 15.295 1.00 96.25 83 PRO A O 1
ATOM 640 N N . VAL A 1 84 ? -12.955 4.813 15.224 1.00 94.69 84 VAL A N 1
ATOM 641 C CA . VAL A 1 84 ? -11.961 5.106 16.271 1.00 94.69 84 VAL A CA 1
ATOM 642 C C . VAL A 1 84 ? -10.943 6.153 15.832 1.00 94.69 84 VAL A C 1
ATOM 644 O O . VAL A 1 84 ? -10.640 7.036 16.629 1.00 94.69 84 VAL A O 1
ATOM 647 N N . LEU A 1 85 ? -10.439 6.110 14.593 1.00 94.81 85 LEU A N 1
ATOM 648 C CA . LEU A 1 85 ? -9.509 7.134 14.105 1.00 94.81 85 LEU A CA 1
ATOM 649 C C . LEU A 1 85 ? -10.221 8.465 13.862 1.00 94.81 85 LEU A C 1
ATOM 651 O O . LEU A 1 85 ? -9.692 9.508 14.240 1.00 94.81 85 LEU A O 1
ATOM 655 N N . VAL A 1 86 ? -11.451 8.431 13.344 1.00 96.12 86 VAL A N 1
ATOM 656 C CA . VAL A 1 86 ? -12.294 9.630 13.208 1.00 96.12 86 VAL A CA 1
ATOM 657 C C . VAL A 1 86 ? -12.500 10.296 14.571 1.00 96.12 86 VAL A C 1
ATOM 659 O O . VAL A 1 86 ? -12.238 11.489 14.730 1.00 96.12 86 VAL A O 1
ATOM 662 N N . ARG A 1 87 ? -12.888 9.526 15.594 1.00 94.31 87 ARG A N 1
ATOM 663 C CA . ARG A 1 87 ? -13.061 10.041 16.958 1.00 94.31 87 ARG A CA 1
ATOM 664 C C . ARG A 1 87 ? -11.740 10.512 17.564 1.00 94.31 87 ARG A C 1
ATOM 666 O O . ARG A 1 87 ? -11.707 11.561 18.199 1.00 94.31 87 ARG A O 1
ATOM 673 N N . ALA A 1 88 ? -10.650 9.773 17.362 1.00 92.75 88 ALA A N 1
ATOM 674 C CA . ALA A 1 88 ? -9.328 10.153 17.849 1.00 92.75 88 ALA A CA 1
ATOM 675 C C . ALA A 1 88 ? -8.855 11.487 17.254 1.00 92.75 88 ALA A C 1
ATOM 677 O O . ALA A 1 88 ? -8.223 12.270 17.963 1.00 92.75 88 ALA A O 1
ATOM 678 N N . ARG A 1 89 ? -9.196 11.769 15.990 1.00 95.00 89 ARG A N 1
ATOM 679 C CA . ARG A 1 89 ? -8.921 13.053 15.337 1.00 95.00 89 ARG A CA 1
ATOM 680 C C . ARG A 1 89 ? -9.715 14.189 15.968 1.00 95.00 89 ARG A C 1
ATOM 682 O O . ARG A 1 89 ? -9.122 15.201 16.323 1.00 95.00 89 ARG A O 1
ATOM 689 N N . VAL A 1 90 ? -11.019 13.996 16.179 1.00 96.19 90 VAL A N 1
ATOM 690 C CA . VAL A 1 90 ? -11.880 14.976 16.873 1.00 96.19 90 VAL A CA 1
ATOM 691 C C . VAL A 1 90 ? -11.352 15.286 18.278 1.00 96.19 90 VAL A C 1
ATOM 693 O O . VAL A 1 90 ? -11.392 16.429 18.718 1.00 96.19 90 VAL A O 1
ATOM 696 N N . LEU A 1 91 ? -10.815 14.280 18.970 1.00 94.62 91 LEU A N 1
ATOM 697 C CA . LEU A 1 91 ? -10.247 14.416 20.313 1.00 94.62 91 LEU A CA 1
ATOM 698 C C . LEU A 1 91 ? -8.775 14.878 20.334 1.00 94.62 91 LEU A C 1
ATOM 700 O O . LEU A 1 91 ? -8.203 15.001 21.414 1.00 94.62 91 LEU A O 1
ATOM 704 N N . GLY A 1 92 ? -8.134 15.093 19.179 1.00 94.69 92 GLY A N 1
ATOM 705 C CA . GLY A 1 92 ? -6.731 15.521 19.093 1.00 94.69 92 GLY A CA 1
ATOM 706 C C . GLY A 1 92 ? -5.698 14.476 19.548 1.00 94.69 92 GLY A C 1
ATOM 707 O O . GLY A 1 92 ? -4.550 14.820 19.822 1.00 94.69 92 GLY A O 1
ATOM 708 N N . ILE A 1 93 ? -6.079 13.197 19.637 1.00 94.19 93 ILE A N 1
ATOM 709 C CA . ILE A 1 93 ? -5.218 12.094 20.109 1.00 94.19 93 ILE A CA 1
ATOM 710 C C . ILE A 1 93 ? -4.809 11.112 19.000 1.00 94.19 93 ILE A C 1
ATOM 712 O O . ILE A 1 93 ? -4.135 10.119 19.279 1.00 94.19 93 ILE A O 1
ATOM 716 N N . GLU A 1 94 ? -5.180 11.382 17.745 1.00 92.69 94 GLU A N 1
ATOM 717 C CA . GLU A 1 94 ? -4.893 10.527 16.582 1.00 92.69 94 GLU A CA 1
ATOM 718 C C . GLU A 1 94 ? -3.424 10.067 16.482 1.00 92.69 94 GLU A C 1
ATOM 720 O O . GLU A 1 94 ? -3.212 8.863 16.322 1.00 92.69 94 GLU A O 1
ATOM 725 N N . PRO A 1 95 ? -2.391 10.920 16.665 1.00 92.88 95 PRO A N 1
ATOM 726 C CA . PRO A 1 95 ? -1.000 10.467 16.572 1.00 92.88 95 PRO A CA 1
ATOM 727 C C . PRO A 1 95 ? -0.645 9.358 17.572 1.00 92.88 95 PRO A C 1
ATOM 729 O O . PRO A 1 95 ? 0.079 8.421 17.230 1.00 92.88 95 PRO A O 1
ATOM 732 N N . ARG A 1 96 ? -1.187 9.427 18.798 1.00 93.25 96 ARG A N 1
ATOM 733 C CA . ARG A 1 96 ? -0.974 8.404 19.837 1.00 93.25 96 ARG A CA 1
ATOM 734 C C . ARG A 1 96 ? -1.675 7.098 19.477 1.00 93.25 96 ARG A C 1
ATOM 736 O O . ARG A 1 96 ? -1.093 6.032 19.654 1.00 93.25 96 ARG A O 1
ATOM 743 N N . VAL A 1 97 ? -2.888 7.179 18.926 1.00 91.94 97 VAL A N 1
ATOM 744 C CA . VAL A 1 97 ? -3.639 6.002 18.463 1.00 91.94 97 VAL A CA 1
ATOM 745 C C . VAL A 1 97 ? -2.919 5.328 17.294 1.00 91.94 97 VAL A C 1
ATOM 747 O O . VAL A 1 97 ? -2.724 4.119 17.329 1.00 91.94 97 VAL A O 1
ATOM 750 N N . LEU A 1 98 ? -2.422 6.091 16.315 1.00 92.56 98 LEU A N 1
ATOM 751 C CA . LEU A 1 98 ? -1.632 5.555 15.199 1.00 92.56 98 LEU A CA 1
ATOM 752 C C . LEU A 1 98 ? -0.307 4.927 15.654 1.00 92.56 98 LEU A C 1
ATOM 754 O O . LEU A 1 98 ? 0.168 3.973 15.038 1.00 92.56 98 LEU A O 1
ATOM 758 N N . GLN A 1 99 ? 0.321 5.458 16.706 1.00 93.06 99 GLN A N 1
ATOM 759 C CA . GLN A 1 99 ? 1.516 4.851 17.295 1.00 93.06 99 GLN A CA 1
ATOM 760 C C . GLN A 1 99 ? 1.184 3.525 17.990 1.00 93.06 99 GLN A C 1
ATOM 762 O O . GLN A 1 99 ? 1.890 2.538 17.782 1.00 93.06 99 GLN A O 1
ATOM 767 N N . ALA A 1 100 ? 0.118 3.491 18.794 1.00 91.06 100 ALA A N 1
ATOM 768 C CA . ALA A 1 100 ? -0.346 2.272 19.449 1.00 91.06 100 ALA A CA 1
ATOM 769 C C . ALA A 1 100 ? -0.738 1.202 18.419 1.00 91.06 100 ALA A C 1
ATOM 771 O O . ALA A 1 100 ? -0.365 0.043 18.568 1.00 91.06 100 ALA A O 1
ATOM 772 N N . LEU A 1 101 ? -1.404 1.611 17.339 1.00 93.31 101 LEU A N 1
ATOM 773 C CA . LEU A 1 101 ? -1.832 0.731 16.259 1.00 93.31 101 LEU A CA 1
ATOM 774 C C . LEU A 1 101 ? -0.655 0.122 15.502 1.00 93.31 101 LEU A C 1
ATOM 776 O O . LEU A 1 101 ? -0.633 -1.082 15.270 1.00 93.31 101 LEU A O 1
ATOM 780 N N . ARG A 1 102 ? 0.367 0.928 15.193 1.00 91.06 102 ARG A N 1
ATOM 781 C CA . ARG A 1 102 ? 1.611 0.421 14.604 1.00 91.06 102 ARG A CA 1
ATOM 782 C C . ARG A 1 102 ? 2.306 -0.595 15.505 1.00 91.06 102 ARG A C 1
ATOM 784 O O . ARG A 1 102 ? 2.789 -1.593 14.998 1.00 91.06 102 ARG A O 1
ATOM 791 N N . ARG A 1 103 ? 2.343 -0.372 16.822 1.00 90.81 103 ARG A N 1
ATOM 792 C CA . ARG A 1 103 ? 2.914 -1.352 17.764 1.00 90.81 103 ARG A CA 1
ATOM 793 C C . ARG A 1 103 ? 2.090 -2.636 17.822 1.00 90.81 103 ARG A C 1
ATOM 795 O O . ARG A 1 103 ? 2.671 -3.709 17.833 1.00 90.81 103 ARG A O 1
ATOM 802 N N . ALA A 1 104 ? 0.763 -2.523 17.843 1.00 89.00 104 ALA A N 1
ATOM 803 C CA . ALA A 1 104 ? -0.132 -3.676 17.891 1.00 89.00 104 ALA A CA 1
ATOM 804 C C . ALA A 1 104 ? -0.026 -4.554 16.637 1.00 89.00 104 ALA A C 1
ATOM 806 O O . ALA A 1 104 ? -0.094 -5.764 16.758 1.00 89.00 104 ALA A O 1
ATOM 807 N N . ALA A 1 105 ? 0.189 -3.958 15.461 1.00 87.38 105 ALA A N 1
ATOM 808 C CA . ALA A 1 105 ? 0.318 -4.691 14.202 1.00 87.38 105 ALA A CA 1
ATOM 809 C C . ALA A 1 105 ? 1.723 -5.284 13.942 1.00 87.38 105 ALA A C 1
ATOM 811 O O . ALA A 1 105 ? 1.934 -5.910 12.904 1.00 87.38 105 ALA A O 1
ATOM 812 N N . LEU A 1 106 ? 2.693 -5.045 14.835 1.00 80.50 106 LEU A N 1
ATOM 813 C CA . LEU A 1 106 ? 4.051 -5.607 14.769 1.00 80.50 106 LEU A CA 1
ATOM 814 C C . LEU A 1 106 ? 4.265 -6.792 15.725 1.00 80.50 106 LEU A C 1
ATOM 816 O O . LEU A 1 106 ? 5.283 -7.472 15.600 1.00 80.50 106 LEU A O 1
ATOM 820 N N . ASN A 1 107 ? 3.347 -6.995 16.673 1.00 59.09 107 ASN A N 1
ATOM 821 C CA . ASN A 1 107 ? 3.334 -8.118 17.613 1.00 59.09 107 ASN A CA 1
ATOM 822 C C . ASN A 1 107 ? 2.457 -9.250 17.075 1.00 59.09 107 ASN A C 1
ATOM 824 O O . ASN A 1 107 ? 2.757 -10.411 17.421 1.00 59.09 107 ASN A O 1
#

Secondary structure (DSSP, 8-state):
----------PPPHHHHHHHHHHHHHHHHHHHHHHHHHHHHHHH--SGGGHHHHH---HHHHHHHHHHHHHHHHHHHHHHHSHHHHHHHHTT-HHHHHHHHHHHTT-

Foldseek 3Di:
DDPPPPPPPPPDDPVLLVLVLQLVVLVVVLVVLVVVLLVVQCVVQVDPVCVVSSVDDDPVSVVVSVVSVVSNVVSVVVNCPDPVLVVCVVVVNNVVVVVVSVVSNVD

Radius of gyration: 20.48 Å; chains: 1; bounding box: 41×24×68 Å

Organism: NCBI:txid281105